Protein AF-A0A242K335-F1 (afdb_monomer)

Nearest PDB structures (foldseek):
  5o91-assembly1_A  TM=5.740E-01  e=1.328E+00  Homo sapiens
  5al7-assembly1_B  TM=3.789E-01  e=1.251E+00  Drosophila melanogaster
  2buj-assembly2_B  TM=5.680E-01  e=3.623E+00  Homo sapiens
  4ncj-assembly4_D  TM=3.691E-01  e=4.867E+00  Pyrococcus furiosus DSM 3638
  5g25-assembly1_A  TM=3.110E-01  e=7.358E+00  Thermus thermophilus HB8

Radius of gyration: 12.58 Å; Cα contacts (8 Å, |Δi|>4): 150; chains: 1; bounding box: 31×24×35 Å

Mean predicted aligned error: 5.0 Å

Structure (mmCIF, N/CA/C/O backbone):
data_AF-A0A242K335-F1
#
_entry.id   AF-A0A242K335-F1
#
loop_
_atom_site.group_PDB
_atom_site.id
_atom_site.type_symbol
_atom_site.label_atom_id
_atom_site.label_alt_id
_atom_site.label_comp_id
_atom_site.label_asym_id
_atom_site.label_entity_id
_atom_site.label_seq_id
_atom_site.pdbx_PDB_ins_code
_atom_site.Cartn_x
_atom_site.Cartn_y
_atom_site.Cartn_z
_atom_site.occupancy
_atom_site.B_iso_or_equiv
_atom_site.auth_seq_id
_atom_site.auth_comp_id
_atom_site.auth_asym_id
_atom_site.auth_atom_id
_atom_site.pdbx_PDB_model_num
ATOM 1 N N . MET A 1 1 ? -12.010 -3.421 9.635 1.00 87.56 1 MET A N 1
ATOM 2 C CA . MET A 1 1 ? -11.171 -3.285 8.425 1.00 87.56 1 MET A CA 1
ATOM 3 C C . MET A 1 1 ? -9.748 -3.786 8.663 1.00 87.56 1 MET A C 1
ATOM 5 O O . MET A 1 1 ? -9.362 -4.767 8.041 1.00 87.56 1 MET A O 1
ATOM 9 N N . LYS A 1 2 ? -9.031 -3.216 9.640 1.00 89.25 2 LYS A N 1
ATOM 10 C CA . LYS A 1 2 ? -7.684 -3.607 10.102 1.00 89.25 2 LYS A CA 1
ATOM 11 C C . LYS A 1 2 ? -7.349 -5.104 10.018 1.00 89.25 2 LYS A C 1
ATOM 13 O O . LYS A 1 2 ? -6.421 -5.476 9.316 1.00 89.25 2 LYS A O 1
ATOM 18 N N . GLY A 1 3 ? -8.137 -5.978 10.655 1.00 92.38 3 GLY A N 1
ATOM 19 C CA . GLY A 1 3 ? -7.883 -7.429 10.637 1.00 92.38 3 GLY A CA 1
ATOM 20 C C . GLY A 1 3 ? -7.889 -8.067 9.239 1.00 92.38 3 GLY A C 1
ATOM 21 O O . GLY A 1 3 ? -7.068 -8.938 8.969 1.00 92.38 3 GLY A O 1
ATOM 22 N N . LYS A 1 4 ? -8.755 -7.599 8.326 1.00 92.38 4 LYS A N 1
ATOM 23 C CA . LYS A 1 4 ? -8.772 -8.072 6.932 1.00 92.38 4 LYS A CA 1
ATOM 24 C C . LYS A 1 4 ? -7.521 -7.615 6.174 1.00 92.38 4 LYS A C 1
ATOM 26 O O . LYS A 1 4 ? -6.946 -8.399 5.432 1.00 92.38 4 LYS A O 1
ATOM 31 N N . LEU A 1 5 ? -7.085 -6.372 6.392 1.00 92.62 5 LEU A N 1
ATOM 32 C CA . LEU A 1 5 ? -5.875 -5.822 5.770 1.00 92.62 5 LEU A CA 1
ATOM 33 C C . LEU A 1 5 ? -4.612 -6.542 6.260 1.00 92.62 5 LEU A C 1
ATOM 35 O O . LEU A 1 5 ? -3.755 -6.882 5.450 1.00 92.62 5 LEU A O 1
ATOM 39 N N . LEU A 1 6 ? -4.519 -6.853 7.557 1.00 93.31 6 LEU A N 1
ATOM 40 C CA . LEU A 1 6 ? -3.420 -7.663 8.098 1.00 93.31 6 LEU A CA 1
ATOM 41 C C . LEU A 1 6 ? -3.374 -9.054 7.450 1.00 93.31 6 LEU A C 1
ATOM 43 O O . LEU A 1 6 ? -2.310 -9.502 7.032 1.00 93.31 6 LEU A O 1
ATOM 47 N N . ALA A 1 7 ? -4.528 -9.712 7.298 1.00 93.44 7 ALA A N 1
ATOM 48 C CA . ALA A 1 7 ? -4.616 -11.000 6.606 1.00 93.44 7 ALA A CA 1
ATOM 49 C C . ALA A 1 7 ? -4.255 -10.902 5.110 1.00 93.44 7 ALA A C 1
ATOM 51 O O . ALA A 1 7 ? -3.721 -11.852 4.547 1.00 93.44 7 ALA A O 1
ATOM 52 N N . TYR A 1 8 ? -4.499 -9.747 4.485 1.00 91.00 8 TYR A N 1
ATOM 53 C CA . TYR A 1 8 ? -4.107 -9.444 3.105 1.00 91.00 8 TYR A CA 1
ATOM 54 C C . TYR A 1 8 ? -2.606 -9.119 2.949 1.00 91.00 8 TYR A C 1
ATOM 56 O O . TYR A 1 8 ? -2.111 -8.935 1.837 1.00 91.00 8 TYR A O 1
ATOM 64 N N . GLY A 1 9 ? -1.856 -9.051 4.054 1.00 92.38 9 GLY A N 1
ATOM 65 C CA . GLY A 1 9 ? -0.410 -8.826 4.048 1.00 92.38 9 GLY A CA 1
ATOM 66 C C . GLY A 1 9 ? 0.022 -7.388 4.334 1.00 92.38 9 GLY A C 1
ATOM 67 O O . GLY A 1 9 ? 1.183 -7.055 4.101 1.00 92.38 9 GLY A O 1
ATOM 68 N N . PHE A 1 10 ? -0.870 -6.532 4.843 1.00 94.31 10 PHE A N 1
ATOM 69 C CA . PHE A 1 10 ? -0.446 -5.272 5.456 1.00 94.31 10 PHE A CA 1
ATOM 70 C C . PHE A 1 10 ? 0.279 -5.541 6.774 1.00 94.31 10 PHE A C 1
ATOM 72 O O . PHE A 1 10 ? -0.049 -6.471 7.512 1.00 94.31 10 PHE A O 1
ATOM 79 N N . GLN A 1 11 ? 1.239 -4.684 7.091 1.00 94.94 11 GLN A N 1
ATOM 80 C CA . GLN A 1 11 ? 1.995 -4.722 8.333 1.00 94.94 11 GLN A CA 1
ATOM 81 C C . GLN A 1 11 ? 1.728 -3.459 9.137 1.00 94.94 11 GLN A C 1
ATOM 83 O O . GLN A 1 11 ? 1.533 -2.384 8.577 1.00 94.94 11 GLN A O 1
ATOM 88 N N . VAL A 1 12 ? 1.712 -3.596 10.458 1.00 94.31 12 VAL A N 1
ATOM 89 C CA . VAL A 1 12 ? 1.637 -2.444 11.355 1.00 94.31 12 VAL A CA 1
ATOM 90 C C . VAL A 1 12 ? 2.969 -1.704 11.314 1.00 94.31 12 VAL A C 1
ATOM 92 O O . VAL A 1 12 ? 4.019 -2.320 11.483 1.00 94.31 12 VAL A O 1
ATOM 95 N N . THR A 1 13 ? 2.912 -0.392 11.128 1.00 93.19 13 THR A N 1
ATOM 96 C CA . THR A 1 13 ? 4.054 0.516 11.225 1.00 93.19 13 THR A CA 1
ATOM 97 C C . THR A 1 13 ? 3.652 1.764 12.005 1.00 93.19 13 THR A C 1
ATOM 99 O O . THR A 1 13 ? 2.466 2.038 12.186 1.00 93.19 13 THR A O 1
ATOM 102 N N . GLU A 1 14 ? 4.642 2.514 12.465 1.00 90.31 14 GLU A N 1
ATOM 103 C CA . GLU A 1 14 ? 4.461 3.840 13.049 1.00 90.31 14 GLU A CA 1
ATOM 104 C C . GLU A 1 14 ? 5.077 4.864 12.091 1.00 90.31 14 GLU A C 1
ATOM 106 O O . GLU A 1 14 ? 6.229 4.708 11.681 1.00 90.31 14 GLU A O 1
ATOM 111 N N . GLU A 1 15 ? 4.302 5.867 11.682 1.00 83.31 15 GLU A N 1
ATOM 112 C CA . GLU A 1 15 ? 4.770 6.994 10.871 1.00 83.31 15 GLU A CA 1
ATOM 113 C C . GLU A 1 15 ? 4.314 8.295 11.521 1.00 83.31 15 GLU A C 1
ATOM 115 O O . GLU A 1 15 ? 3.154 8.420 11.890 1.00 83.31 15 GLU A O 1
ATOM 120 N N . ASP A 1 16 ? 5.239 9.241 11.704 1.00 81.62 16 ASP A N 1
ATOM 121 C CA . ASP A 1 16 ? 4.972 10.544 12.334 1.00 81.62 16 ASP A CA 1
ATOM 122 C C . ASP A 1 16 ? 4.301 10.460 13.726 1.00 81.62 16 ASP A C 1
ATOM 124 O O . ASP A 1 16 ? 3.621 11.382 14.167 1.00 81.62 16 ASP A O 1
ATOM 128 N N . GLY A 1 17 ? 4.538 9.359 14.453 1.00 83.12 17 GLY A N 1
ATOM 129 C CA . GLY A 1 17 ? 3.947 9.095 15.770 1.00 83.12 17 GLY A CA 1
ATOM 130 C C . GLY A 1 17 ? 2.545 8.477 15.722 1.00 83.12 17 GLY A C 1
ATOM 131 O O . GLY A 1 17 ? 1.943 8.267 16.775 1.00 83.12 17 GLY A O 1
ATOM 132 N N . GLU A 1 18 ? 2.038 8.154 14.531 1.00 86.31 18 GLU A N 1
ATOM 133 C CA . GLU A 1 18 ? 0.738 7.522 14.319 1.00 86.31 18 GLU A CA 1
ATOM 134 C C . GLU A 1 18 ? 0.891 6.082 13.822 1.00 86.31 18 GLU A C 1
ATOM 136 O O . GLU A 1 18 ? 1.686 5.764 12.930 1.00 86.31 18 GLU A O 1
ATOM 141 N N . GLN A 1 19 ? 0.098 5.178 14.399 1.00 91.44 19 GLN A N 1
ATOM 142 C CA . GLN A 1 19 ? 0.086 3.781 13.988 1.00 91.44 19 GLN A CA 1
ATOM 143 C C . GLN A 1 19 ? -0.746 3.613 12.713 1.00 91.44 19 GLN A C 1
ATOM 145 O O . GLN A 1 19 ? -1.961 3.809 12.718 1.00 91.44 19 GLN A O 1
ATOM 150 N N . CYS A 1 20 ? -0.117 3.131 11.644 1.00 93.62 20 CYS A N 1
ATOM 151 C CA . CYS A 1 20 ? -0.778 2.846 10.377 1.00 93.62 20 CYS A CA 1
ATOM 152 C C . CYS A 1 20 ? -0.473 1.430 9.874 1.00 93.62 20 CYS A C 1
ATOM 154 O O . CYS A 1 20 ? 0.375 0.706 10.403 1.00 93.62 20 CYS A O 1
ATOM 156 N N . LEU A 1 21 ? -1.232 0.984 8.875 1.00 95.12 21 LEU A N 1
ATOM 157 C CA . LEU A 1 21 ? -1.006 -0.282 8.188 1.00 95.12 21 LEU A CA 1
ATOM 158 C C . LEU A 1 21 ? -0.393 0.003 6.824 1.00 95.12 21 LEU A C 1
ATOM 160 O O . LEU A 1 21 ? -0.969 0.748 6.036 1.00 95.12 21 LEU A O 1
ATOM 164 N N . VAL A 1 22 ? 0.733 -0.636 6.516 1.00 94.12 22 VAL A N 1
ATOM 165 C CA . VAL A 1 22 ? 1.436 -0.464 5.244 1.00 94.12 22 VAL A CA 1
ATOM 166 C C . VAL A 1 22 ? 1.656 -1.803 4.552 1.00 94.12 22 VAL A C 1
ATOM 168 O O . VAL A 1 22 ? 2.091 -2.778 5.163 1.00 94.12 22 VAL A O 1
ATOM 171 N N . LYS A 1 23 ? 1.385 -1.845 3.247 1.00 93.25 23 LYS A N 1
ATOM 172 C CA . LYS A 1 23 ? 1.750 -2.947 2.354 1.00 93.25 23 LYS A CA 1
ATOM 173 C C . LYS A 1 23 ? 2.661 -2.411 1.264 1.00 93.25 23 LYS A C 1
ATOM 175 O O . LYS A 1 23 ? 2.238 -1.610 0.433 1.00 93.25 23 LYS A O 1
ATOM 180 N N . VAL A 1 24 ? 3.912 -2.856 1.256 1.00 89.56 24 VAL A N 1
ATOM 181 C CA . VAL A 1 24 ? 4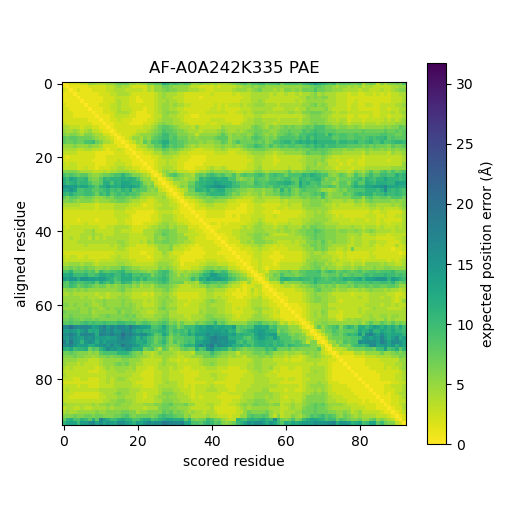.855 -2.519 0.186 1.00 89.56 24 VAL A CA 1
ATOM 182 C C . VAL A 1 24 ? 4.553 -3.390 -1.026 1.00 89.56 24 VAL A C 1
ATOM 184 O O . VAL A 1 24 ? 4.438 -4.610 -0.917 1.00 89.56 24 VAL A O 1
ATOM 187 N N . ILE A 1 25 ? 4.438 -2.755 -2.185 1.00 85.50 25 ILE A N 1
ATOM 188 C CA . ILE A 1 25 ? 4.290 -3.407 -3.475 1.00 85.50 25 ILE A CA 1
ATOM 189 C C . ILE A 1 25 ? 5.572 -3.167 -4.264 1.00 85.50 25 ILE A C 1
ATOM 191 O O . ILE A 1 25 ? 5.959 -2.034 -4.558 1.00 85.50 25 ILE A O 1
ATOM 195 N N . SER A 1 26 ? 6.246 -4.257 -4.605 1.00 72.19 26 SER A N 1
ATOM 196 C CA . SER A 1 26 ? 7.419 -4.218 -5.466 1.00 72.19 26 SER A CA 1
ATOM 197 C C . SER A 1 26 ? 7.455 -5.466 -6.327 1.00 72.19 26 SER A C 1
ATOM 199 O O . SER A 1 26 ? 7.502 -6.577 -5.792 1.00 72.19 26 SER A O 1
ATOM 201 N N . LYS A 1 27 ? 7.481 -5.291 -7.646 1.00 76.25 27 LYS A N 1
ATOM 202 C CA . LYS A 1 27 ? 7.760 -6.360 -8.606 1.00 76.25 27 LYS A CA 1
ATOM 203 C C . LYS A 1 27 ? 9.150 -6.149 -9.199 1.00 76.25 27 LYS A C 1
ATOM 205 O O . LYS A 1 27 ? 9.619 -5.020 -9.337 1.00 76.25 27 LYS A O 1
ATOM 210 N N . ILE A 1 28 ? 9.835 -7.241 -9.538 1.00 66.81 28 ILE A N 1
ATOM 211 C CA . ILE A 1 28 ? 11.124 -7.166 -10.237 1.00 66.81 28 ILE A CA 1
ATOM 212 C C . ILE A 1 28 ? 10.896 -6.452 -11.575 1.00 66.81 28 ILE A C 1
ATOM 214 O O . ILE A 1 28 ? 10.088 -6.909 -12.378 1.00 66.81 28 ILE A O 1
ATOM 218 N N . GLY A 1 29 ? 11.602 -5.339 -11.792 1.00 67.12 29 GLY A N 1
ATOM 219 C CA . GLY A 1 29 ? 11.459 -4.490 -12.979 1.00 67.12 29 GLY A CA 1
ATOM 220 C C . GLY A 1 29 ? 10.715 -3.172 -12.739 1.00 67.12 29 GLY A C 1
ATOM 221 O O . GLY A 1 29 ? 10.865 -2.262 -13.551 1.00 67.12 29 GLY A O 1
ATOM 222 N N . ASP A 1 30 ? 9.998 -3.016 -11.618 1.00 73.50 30 ASP A N 1
ATOM 223 C CA . ASP A 1 30 ? 9.396 -1.725 -11.271 1.00 73.50 30 ASP A CA 1
ATOM 224 C C . ASP A 1 30 ? 10.501 -0.710 -10.939 1.00 73.50 30 ASP A C 1
ATOM 226 O O . ASP A 1 30 ? 11.411 -0.970 -10.143 1.00 73.50 30 ASP A O 1
ATOM 230 N N . ARG A 1 31 ? 10.425 0.475 -11.554 1.00 75.19 31 ARG A N 1
ATOM 231 C CA . ARG A 1 31 ? 11.419 1.540 -11.344 1.00 75.19 31 ARG A CA 1
ATOM 232 C C . ARG A 1 31 ? 11.300 2.157 -9.953 1.00 75.19 31 ARG A C 1
ATOM 234 O O . ARG A 1 31 ? 12.278 2.685 -9.422 1.00 75.19 31 ARG A O 1
ATOM 241 N N . PHE A 1 32 ? 10.103 2.121 -9.388 1.00 78.81 32 PHE A N 1
ATOM 242 C CA . PHE A 1 32 ? 9.784 2.731 -8.112 1.00 78.81 32 PHE A CA 1
ATOM 243 C C . PHE A 1 32 ? 9.144 1.704 -7.189 1.00 78.81 32 PHE A C 1
ATOM 245 O O . PHE A 1 32 ? 8.434 0.804 -7.631 1.00 78.81 32 PHE A O 1
ATOM 252 N N . LYS A 1 33 ? 9.385 1.861 -5.888 1.00 84.62 33 LYS A N 1
ATOM 253 C CA . LYS A 1 33 ? 8.644 1.112 -4.877 1.00 84.62 33 LYS A CA 1
ATOM 254 C C . LYS A 1 33 ? 7.353 1.858 -4.590 1.00 84.62 33 LYS A C 1
ATOM 256 O O . LYS A 1 33 ? 7.399 3.055 -4.303 1.00 84.62 33 LYS A O 1
ATOM 261 N N . THR A 1 34 ? 6.242 1.145 -4.613 1.00 88.06 34 THR A N 1
ATOM 262 C CA . THR A 1 34 ? 4.941 1.689 -4.229 1.00 88.06 34 THR A CA 1
ATOM 263 C C . THR A 1 34 ? 4.535 1.059 -2.909 1.00 88.06 34 THR A C 1
ATOM 265 O O . THR A 1 34 ? 4.920 -0.067 -2.598 1.00 88.06 34 THR A O 1
ATOM 268 N N . ARG A 1 35 ? 3.779 1.773 -2.092 1.00 91.06 35 ARG A N 1
ATOM 269 C CA . ARG A 1 35 ? 3.188 1.226 -0.878 1.00 91.06 35 ARG A CA 1
ATOM 270 C C . ARG A 1 35 ? 1.751 1.696 -0.754 1.00 91.06 35 ARG A C 1
ATOM 272 O O . ARG A 1 35 ? 1.424 2.819 -1.122 1.00 91.06 35 ARG A O 1
ATOM 279 N N . LEU A 1 36 ? 0.908 0.823 -0.229 1.00 92.44 36 LEU A N 1
ATOM 280 C CA . LEU A 1 36 ? -0.432 1.174 0.209 1.00 92.44 36 LEU A CA 1
ATOM 281 C C . LEU A 1 36 ? -0.372 1.446 1.703 1.00 92.44 36 LEU A C 1
ATOM 283 O O . LEU A 1 36 ? 0.162 0.620 2.443 1.00 92.44 36 LEU A O 1
ATOM 287 N N . ARG A 1 37 ? -0.915 2.577 2.139 1.00 94.06 37 ARG A N 1
ATOM 288 C CA . ARG A 1 37 ? -0.946 3.006 3.535 1.00 94.06 37 ARG A CA 1
ATOM 289 C C . ARG A 1 37 ? -2.381 3.272 3.970 1.00 94.06 37 ARG A C 1
ATOM 291 O O . ARG A 1 37 ? -3.128 3.947 3.271 1.00 94.06 37 ARG A O 1
ATOM 298 N N . TRP A 1 38 ? -2.766 2.719 5.111 1.00 94.56 38 TRP A N 1
ATOM 299 C CA . TRP A 1 38 ? -4.118 2.778 5.658 1.00 94.56 38 TRP A CA 1
ATOM 300 C C . TRP A 1 38 ? -4.083 3.226 7.118 1.00 94.56 38 TRP A C 1
ATOM 302 O O . TRP A 1 38 ? -3.261 2.734 7.895 1.00 94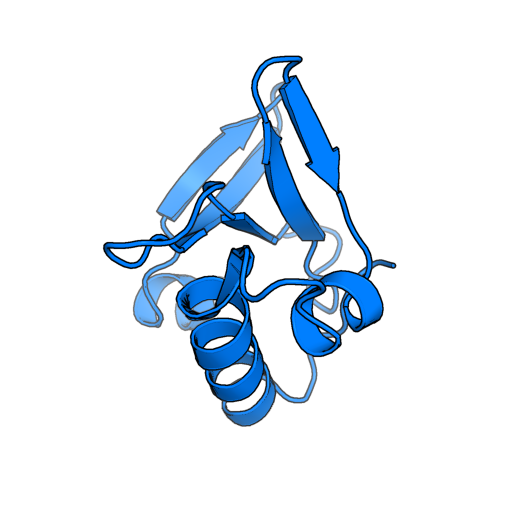.56 38 TRP A O 1
ATOM 312 N N . HIS A 1 39 ? -5.007 4.110 7.485 1.00 92.44 39 HIS A N 1
ATOM 313 C CA . HIS A 1 39 ? -5.148 4.662 8.831 1.00 92.44 39 HIS A CA 1
ATOM 314 C C . HIS A 1 39 ? -6.455 4.198 9.464 1.00 92.44 39 HIS A C 1
ATOM 316 O O . HIS A 1 39 ? -7.477 4.090 8.790 1.00 92.44 39 HIS A O 1
ATOM 322 N N . GLU A 1 40 ? -6.432 3.922 10.769 1.00 90.12 40 GLU A N 1
ATOM 323 C CA . GLU A 1 40 ? -7.621 3.434 11.482 1.00 90.12 40 GLU A CA 1
ATOM 324 C C . GLU A 1 40 ? -8.707 4.505 11.632 1.00 90.12 40 GLU A C 1
ATOM 326 O O . GLU A 1 40 ? -9.890 4.166 11.680 1.00 90.12 40 GLU A O 1
ATOM 331 N N . GLU A 1 41 ? -8.314 5.778 11.626 1.00 89.25 41 GLU A N 1
ATOM 332 C CA . GLU A 1 41 ? -9.213 6.934 11.696 1.00 89.25 41 GLU A CA 1
ATOM 333 C C . GLU A 1 41 ? -9.982 7.187 10.390 1.00 89.25 41 GLU A C 1
ATOM 335 O O . GLU A 1 41 ? -11.067 7.764 10.421 1.00 89.25 41 GLU A O 1
ATOM 340 N N . GLU A 1 42 ? -9.469 6.706 9.252 1.00 89.81 42 GLU A N 1
ATOM 341 C CA . GLU A 1 42 ? -10.092 6.842 7.928 1.00 89.81 42 GLU A CA 1
ATOM 342 C C . GLU A 1 42 ? -10.254 5.466 7.259 1.00 89.81 42 GLU A C 1
ATOM 344 O O . GLU A 1 42 ? -9.605 5.160 6.251 1.00 89.81 42 GLU A O 1
ATOM 349 N N . PRO A 1 43 ? -11.111 4.590 7.811 1.00 89.00 43 PRO A N 1
ATOM 350 C CA . PRO A 1 43 ? -11.119 3.177 7.463 1.00 89.00 43 PRO A CA 1
ATOM 351 C C . PRO A 1 43 ? -11.554 2.886 6.021 1.00 89.00 43 PRO A C 1
ATOM 353 O O . PRO A 1 43 ? -11.214 1.824 5.491 1.00 89.00 43 PRO A O 1
ATOM 356 N N . GLU A 1 44 ? -12.288 3.800 5.386 1.00 91.06 44 GLU A N 1
ATOM 357 C CA . GLU A 1 44 ? -12.696 3.731 3.980 1.00 91.06 44 GLU A CA 1
ATOM 358 C C . GLU A 1 44 ? -11.657 4.265 2.981 1.00 91.06 44 GLU A C 1
ATOM 360 O O . GLU A 1 44 ? -11.894 4.197 1.771 1.00 91.06 44 GLU A O 1
ATOM 365 N N . LYS A 1 45 ? -10.518 4.792 3.448 1.00 91.25 45 LYS A N 1
ATOM 366 C CA . LYS A 1 45 ? -9.506 5.407 2.583 1.00 91.25 45 LYS A CA 1
ATOM 367 C C . LYS A 1 45 ? -8.199 4.641 2.592 1.00 91.25 45 LYS A C 1
ATOM 369 O O . LYS A 1 45 ? -7.787 4.068 3.596 1.00 91.25 45 LYS A O 1
ATOM 374 N N . ILE A 1 46 ? -7.517 4.673 1.455 1.00 92.75 46 ILE A N 1
ATOM 375 C CA . ILE A 1 46 ? -6.150 4.190 1.344 1.00 92.75 46 ILE A CA 1
ATOM 376 C C . ILE A 1 46 ? -5.297 5.164 0.544 1.00 92.75 46 ILE A C 1
ATOM 378 O O . ILE A 1 46 ? -5.728 5.755 -0.449 1.00 92.75 46 ILE A O 1
ATOM 382 N N . TYR A 1 47 ? -4.071 5.326 1.008 1.0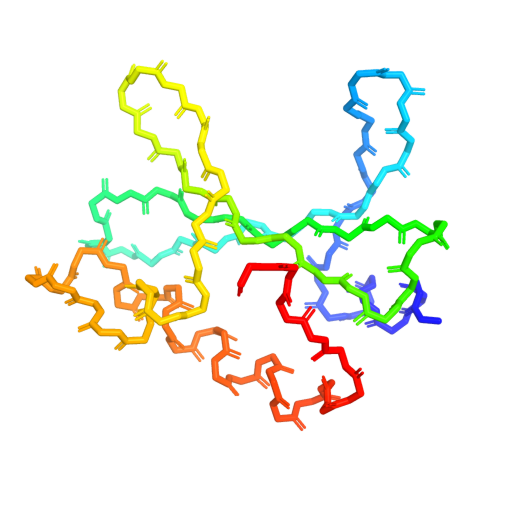0 92.44 47 TYR A N 1
ATOM 383 C CA . TYR A 1 47 ? -3.071 6.200 0.432 1.00 92.44 47 TYR A CA 1
ATOM 384 C C . TYR A 1 47 ? -2.127 5.350 -0.406 1.00 92.44 47 TYR A C 1
ATOM 386 O O . TYR A 1 47 ? -1.619 4.329 0.061 1.00 92.44 47 TYR A O 1
ATOM 394 N N . ILE A 1 48 ? -1.914 5.747 -1.655 1.00 91.38 48 ILE A N 1
ATOM 395 C CA . ILE A 1 48 ? -0.957 5.092 -2.539 1.00 91.38 48 ILE A CA 1
ATOM 396 C C . ILE A 1 48 ? 0.285 5.968 -2.559 1.00 91.38 48 ILE A C 1
ATOM 398 O O . ILE A 1 48 ? 0.297 7.009 -3.208 1.00 91.38 48 ILE A O 1
ATOM 402 N N . ASP A 1 49 ? 1.331 5.550 -1.860 1.00 90.50 49 ASP A N 1
ATOM 403 C CA . ASP A 1 49 ? 2.575 6.301 -1.825 1.00 90.50 49 ASP A CA 1
ATOM 404 C C . ASP A 1 49 ? 3.612 5.682 -2.764 1.00 90.50 49 ASP A C 1
ATOM 406 O O . ASP A 1 49 ? 3.834 4.469 -2.786 1.00 90.50 49 ASP A O 1
ATOM 410 N N . ARG A 1 50 ? 4.295 6.532 -3.521 1.00 88.75 50 ARG A N 1
ATOM 411 C CA . ARG A 1 50 ? 5.395 6.176 -4.409 1.00 88.75 50 ARG A CA 1
ATOM 412 C C . ARG A 1 50 ? 6.704 6.684 -3.818 1.00 88.75 50 ARG A C 1
ATOM 414 O O . ARG A 1 50 ? 6.839 7.867 -3.520 1.00 88.75 50 ARG A O 1
ATOM 421 N N . HIS A 1 51 ? 7.695 5.804 -3.717 1.00 85.38 51 HIS A N 1
ATOM 422 C CA . HIS A 1 51 ? 9.067 6.183 -3.399 1.00 85.38 51 HIS A CA 1
ATOM 423 C C . HIS A 1 51 ? 9.843 6.528 -4.668 1.00 85.38 51 HIS A C 1
ATOM 425 O O . HIS A 1 51 ? 9.938 5.727 -5.599 1.00 85.38 51 HIS A O 1
ATOM 431 N N . PHE A 1 52 ? 10.505 7.676 -4.656 1.00 80.75 52 PHE A N 1
ATOM 432 C CA . PHE A 1 52 ? 11.509 8.073 -5.644 1.00 80.75 52 PHE A CA 1
ATOM 433 C C . PHE A 1 52 ? 12.734 8.636 -4.927 1.00 80.75 52 PHE A C 1
ATOM 435 O O . PHE A 1 52 ? 12.787 8.754 -3.707 1.00 80.75 52 PHE A O 1
ATOM 442 N N . THR A 1 53 ? 13.766 8.980 -5.693 1.00 74.88 53 THR A N 1
ATOM 443 C CA . THR A 1 53 ? 15.081 9.361 -5.158 1.00 74.88 53 THR A CA 1
ATOM 444 C C . THR A 1 53 ? 15.032 10.552 -4.196 1.00 74.88 53 THR A C 1
ATOM 446 O O . THR A 1 53 ? 15.902 10.682 -3.345 1.00 74.88 53 THR A O 1
ATOM 449 N N . ARG A 1 54 ? 14.027 11.426 -4.338 1.00 77.00 54 ARG A N 1
ATOM 450 C CA . ARG A 1 54 ? 13.841 12.630 -3.513 1.00 77.00 54 ARG A CA 1
ATOM 451 C C . ARG A 1 54 ? 12.923 12.430 -2.303 1.00 77.00 54 ARG A C 1
ATOM 453 O O . ARG A 1 54 ? 12.761 13.375 -1.542 1.00 77.00 54 ARG A O 1
ATOM 460 N N . GLY A 1 55 ? 12.334 11.247 -2.127 1.00 83.25 55 GLY A N 1
ATOM 461 C CA . GLY A 1 55 ? 11.449 10.959 -1.002 1.00 83.25 55 GLY A CA 1
ATOM 462 C C . GLY A 1 55 ? 10.200 10.180 -1.398 1.00 83.25 55 GLY A C 1
ATOM 463 O O . GLY A 1 55 ? 10.233 9.331 -2.290 1.00 83.25 55 GLY A O 1
ATOM 464 N N . LEU A 1 56 ? 9.116 10.471 -0.689 1.00 86.75 56 LEU A N 1
ATOM 465 C CA . LEU A 1 56 ? 7.818 9.826 -0.811 1.00 86.75 56 LEU A CA 1
ATOM 466 C C . LEU A 1 56 ? 6.767 10.852 -1.259 1.00 86.75 56 LEU A C 1
ATOM 468 O O . LEU A 1 56 ? 6.764 11.977 -0.769 1.00 86.75 56 LEU A O 1
ATOM 472 N N . GLU A 1 57 ? 5.873 10.466 -2.164 1.00 89.38 57 GLU A N 1
ATOM 473 C CA . GLU A 1 57 ? 4.697 11.254 -2.576 1.00 89.38 57 GLU A CA 1
ATOM 474 C C . GLU A 1 57 ? 3.525 10.309 -2.672 1.00 89.38 57 GLU A C 1
ATOM 476 O O . GLU A 1 57 ? 3.633 9.220 -3.241 1.00 89.38 57 GLU A O 1
ATOM 481 N N . THR A 1 58 ? 2.401 10.754 -2.140 1.00 90.19 58 THR A N 1
ATOM 482 C CA . THR A 1 58 ? 1.124 10.113 -2.389 1.00 90.19 58 THR A CA 1
ATOM 483 C C . THR A 1 58 ? 0.656 10.494 -3.792 1.00 90.19 58 THR A C 1
ATOM 485 O O . THR A 1 58 ? 0.662 11.669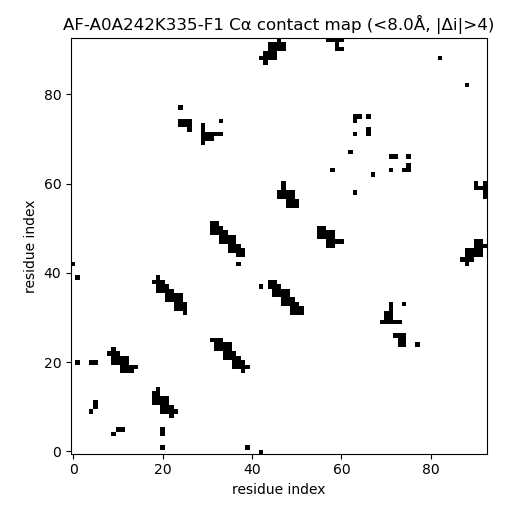 -4.152 1.00 90.19 58 THR A O 1
ATOM 488 N N . ILE A 1 59 ? 0.285 9.498 -4.589 1.00 87.94 59 ILE A N 1
ATOM 489 C CA . ILE A 1 59 ? -0.160 9.656 -5.977 1.00 87.94 59 ILE A CA 1
ATOM 490 C C . ILE A 1 59 ? -1.625 9.240 -6.123 1.00 87.94 59 ILE A C 1
ATOM 492 O O . ILE A 1 59 ? -2.168 8.523 -5.278 1.00 87.94 59 ILE A O 1
ATOM 496 N N . SER A 1 60 ? -2.260 9.669 -7.214 1.00 88.00 60 SER A N 1
ATOM 497 C CA . SER A 1 60 ? -3.646 9.297 -7.501 1.00 88.00 60 SER A CA 1
ATOM 498 C C . SER A 1 60 ? -3.773 7.851 -7.982 1.00 88.00 60 SER A C 1
ATOM 500 O O . SER A 1 60 ? -2.840 7.272 -8.548 1.00 88.00 60 SER A O 1
ATOM 502 N N . GLU A 1 61 ? -4.966 7.270 -7.825 1.00 87.44 61 GLU A N 1
ATOM 503 C CA . GLU A 1 61 ? -5.293 5.977 -8.445 1.00 87.44 61 GLU A CA 1
ATOM 504 C C . GLU A 1 61 ? -5.065 6.021 -9.967 1.00 87.44 61 GLU A C 1
ATOM 506 O O . GLU A 1 61 ? -4.529 5.077 -10.555 1.00 87.44 61 GLU A O 1
ATOM 511 N N . SER A 1 62 ? -5.411 7.142 -10.606 1.00 85.06 62 SER A N 1
ATOM 512 C CA . SER A 1 62 ? -5.241 7.320 -12.050 1.00 85.06 62 SER A CA 1
ATOM 513 C C . SER A 1 62 ? -3.774 7.242 -12.474 1.00 85.06 62 SER A C 1
ATOM 515 O O . SER A 1 62 ? -3.478 6.653 -13.516 1.00 85.06 62 SER A O 1
ATOM 517 N N . ASP A 1 63 ? -2.843 7.758 -11.667 1.00 82.44 63 ASP A N 1
ATOM 518 C CA . ASP A 1 63 ? -1.403 7.674 -11.944 1.00 82.44 63 ASP A CA 1
ATOM 519 C C . ASP A 1 63 ? -0.898 6.225 -11.927 1.00 82.44 63 ASP A C 1
ATOM 521 O O . ASP A 1 63 ? -0.117 5.822 -12.796 1.00 82.44 63 ASP A O 1
ATOM 525 N N . VAL A 1 64 ? -1.379 5.418 -10.975 1.00 82.94 64 VAL A N 1
ATOM 526 C CA . VAL A 1 64 ? -1.044 3.987 -10.888 1.00 82.94 64 VAL A CA 1
ATOM 527 C C . VAL A 1 64 ? -1.625 3.218 -12.071 1.00 82.94 64 VAL A C 1
ATOM 529 O O . VAL A 1 64 ? -0.928 2.421 -12.698 1.00 82.94 64 VAL A O 1
ATOM 532 N N . ILE A 1 65 ? -2.896 3.459 -12.404 1.00 82.44 65 ILE A N 1
ATOM 533 C CA . ILE A 1 65 ? -3.599 2.726 -13.466 1.00 82.44 65 ILE A CA 1
ATOM 534 C C . ILE A 1 65 ? -3.052 3.084 -14.847 1.00 82.44 65 ILE A C 1
ATOM 536 O O . ILE A 1 65 ? -2.879 2.190 -15.688 1.00 82.44 65 ILE A O 1
ATOM 540 N N . THR A 1 66 ? -2.776 4.366 -15.090 1.00 79.75 66 THR A N 1
ATOM 541 C CA . THR A 1 66 ? -2.227 4.821 -16.373 1.00 79.75 66 THR A CA 1
ATOM 542 C C . THR A 1 66 ? -0.847 4.219 -16.599 1.00 79.75 66 THR A C 1
ATOM 544 O O . THR A 1 66 ? -0.522 3.872 -17.733 1.00 79.75 66 THR A O 1
ATOM 547 N N . ASN A 1 67 ? -0.077 4.014 -15.517 1.00 69.69 67 ASN A N 1
ATOM 548 C CA . ASN A 1 67 ? 1.223 3.348 -15.538 1.00 69.69 67 ASN A CA 1
ATOM 549 C C . ASN A 1 67 ? 2.108 3.883 -16.675 1.00 69.69 67 ASN A C 1
ATOM 551 O O . ASN A 1 67 ? 2.605 3.124 -17.510 1.00 69.69 67 ASN A O 1
ATOM 555 N N . HIS A 1 68 ? 2.241 5.212 -16.754 1.00 65.44 68 HIS A N 1
ATOM 556 C CA . HIS A 1 68 ? 3.015 5.864 -17.807 1.00 65.44 68 HIS A CA 1
ATOM 557 C C . HIS A 1 68 ? 4.413 5.238 -17.902 1.00 65.44 68 HIS A C 1
ATOM 559 O O . HIS A 1 68 ? 5.172 5.280 -16.935 1.00 65.44 68 HIS A O 1
ATOM 565 N N . ASN A 1 69 ? 4.749 4.683 -19.072 1.00 64.75 69 ASN A N 1
ATOM 566 C CA . ASN A 1 69 ? 6.017 3.996 -19.362 1.00 64.75 69 ASN A CA 1
ATOM 567 C C . ASN A 1 69 ? 6.295 2.737 -18.515 1.00 64.75 69 ASN A C 1
ATOM 569 O O . ASN A 1 69 ? 7.455 2.423 -18.262 1.00 64.75 69 ASN A O 1
ATOM 573 N N . GLU A 1 70 ? 5.253 2.043 -18.054 1.00 67.50 70 GLU A N 1
ATOM 574 C CA . GLU A 1 70 ? 5.355 0.763 -17.332 1.00 67.50 70 GLU A CA 1
ATOM 575 C C . GLU A 1 70 ? 6.141 0.816 -16.010 1.00 67.50 70 GLU A C 1
ATOM 577 O O . GLU A 1 70 ? 6.613 -0.196 -15.497 1.00 67.50 70 GLU A O 1
ATOM 582 N N . LEU A 1 71 ? 6.258 2.006 -15.419 1.00 66.38 71 LEU A N 1
ATOM 583 C CA . LEU A 1 71 ? 7.129 2.272 -14.273 1.00 66.38 71 LEU A CA 1
ATOM 584 C C . LEU A 1 71 ? 6.670 1.609 -12.959 1.00 66.38 71 LEU A C 1
ATOM 586 O O . LEU A 1 71 ? 7.474 1.534 -12.027 1.00 66.38 71 LEU A O 1
ATOM 590 N N . HIS A 1 72 ? 5.412 1.150 -12.900 1.00 69.62 72 HIS A N 1
ATOM 591 C CA . HIS A 1 72 ? 4.727 0.606 -11.718 1.00 69.62 72 HIS A CA 1
ATOM 592 C C . HIS A 1 72 ? 3.844 -0.604 -12.050 1.00 69.62 72 HIS A C 1
ATOM 594 O O . HIS A 1 72 ? 2.756 -0.758 -11.492 1.00 69.62 72 HIS A O 1
ATOM 600 N N . SER A 1 73 ? 4.266 -1.444 -12.998 1.00 71.00 73 SER A N 1
ATOM 601 C CA . SER A 1 73 ? 3.474 -2.592 -13.463 1.00 71.00 73 SER A CA 1
ATOM 602 C C . SER A 1 73 ? 2.987 -3.489 -12.315 1.00 71.00 73 SER A C 1
ATOM 604 O O . SER A 1 73 ? 1.817 -3.868 -12.288 1.00 71.00 73 SER A O 1
ATOM 606 N N . GLY A 1 74 ? 3.838 -3.746 -11.313 1.00 79.88 74 GLY A N 1
ATOM 607 C CA . GLY A 1 74 ? 3.458 -4.498 -10.119 1.00 79.88 74 GLY A CA 1
ATOM 608 C C . GLY A 1 74 ? 2.450 -3.772 -9.234 1.00 79.88 74 GLY A C 1
ATOM 609 O O . GLY A 1 74 ? 1.510 -4.393 -8.744 1.00 79.88 74 GLY A O 1
ATOM 610 N N . ALA A 1 75 ? 2.604 -2.458 -9.061 1.00 80.75 75 ALA A N 1
ATOM 611 C CA . ALA A 1 75 ? 1.668 -1.656 -8.276 1.00 80.75 75 ALA A CA 1
ATOM 612 C C . ALA A 1 75 ? 0.272 -1.618 -8.903 1.00 80.75 75 ALA A C 1
ATOM 614 O O . ALA A 1 75 ? -0.715 -1.689 -8.178 1.00 80.75 75 ALA A O 1
ATOM 615 N N . LYS A 1 76 ? 0.182 -1.553 -10.237 1.00 84.94 76 LYS A N 1
ATOM 616 C CA . LYS A 1 76 ? -1.098 -1.599 -10.949 1.00 84.94 76 LYS A CA 1
ATOM 617 C C . LYS A 1 76 ? -1.805 -2.939 -10.766 1.00 84.94 76 LYS A C 1
ATOM 619 O O . LYS A 1 76 ? -2.982 -2.945 -10.416 1.00 84.94 76 LYS A O 1
ATOM 624 N N . ASP A 1 77 ? -1.104 -4.050 -10.993 1.00 85.88 77 ASP A N 1
ATOM 625 C CA . ASP A 1 77 ? -1.681 -5.394 -10.855 1.00 85.88 77 ASP A CA 1
ATOM 626 C C . ASP A 1 77 ? -2.205 -5.621 -9.426 1.00 85.88 77 ASP A C 1
ATOM 628 O O . ASP A 1 77 ? -3.344 -6.050 -9.227 1.00 85.88 77 ASP A O 1
ATOM 632 N N . ASP A 1 78 ? -1.388 -5.276 -8.428 1.00 88.69 78 ASP A N 1
ATOM 633 C CA . ASP A 1 78 ? -1.732 -5.437 -7.016 1.00 88.69 78 ASP A CA 1
ATOM 634 C C . ASP A 1 78 ? -2.874 -4.503 -6.591 1.00 88.69 78 ASP A C 1
ATOM 636 O O . ASP A 1 78 ? -3.780 -4.930 -5.877 1.00 88.69 78 ASP A O 1
ATOM 640 N N . TRP A 1 79 ? -2.892 -3.263 -7.093 1.00 88.69 79 TRP A N 1
ATOM 641 C CA . TRP A 1 79 ? -3.979 -2.316 -6.847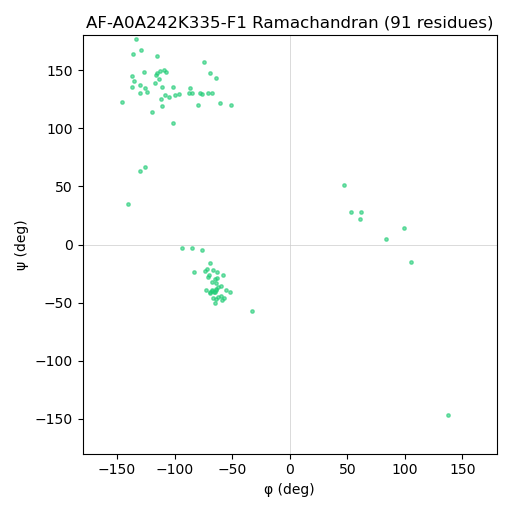 1.00 88.69 79 TRP A CA 1
ATOM 642 C C . TRP A 1 79 ? -5.318 -2.815 -7.395 1.00 88.69 79 TRP A C 1
ATOM 644 O O . TRP A 1 79 ? -6.332 -2.766 -6.701 1.00 88.69 79 TRP A O 1
ATOM 654 N N . LEU A 1 80 ? -5.333 -3.339 -8.623 1.00 88.81 80 LEU A N 1
ATOM 655 C CA . LEU A 1 80 ? -6.549 -3.885 -9.227 1.00 88.81 80 LEU A CA 1
ATOM 656 C C . LEU A 1 80 ? -7.070 -5.105 -8.454 1.00 88.81 80 LEU A C 1
ATOM 658 O O . LEU A 1 80 ? -8.281 -5.231 -8.260 1.00 88.81 80 LEU A O 1
ATOM 662 N N . ALA A 1 81 ? -6.174 -5.977 -7.980 1.00 90.75 81 ALA A N 1
ATOM 663 C CA . ALA A 1 81 ? -6.541 -7.093 -7.110 1.00 90.75 81 ALA A CA 1
ATOM 664 C C . ALA A 1 81 ? -7.099 -6.595 -5.767 1.00 90.75 81 ALA A C 1
ATOM 666 O O . ALA A 1 81 ? -8.188 -6.997 -5.360 1.00 90.75 81 ALA A O 1
ATOM 667 N N . PHE A 1 82 ? -6.418 -5.632 -5.141 1.00 90.94 82 PHE A N 1
ATOM 668 C CA . PHE A 1 82 ? -6.854 -5.021 -3.890 1.00 90.94 82 PHE A CA 1
ATOM 669 C C . PHE A 1 82 ? -8.256 -4.411 -4.011 1.00 90.94 82 PHE A C 1
ATOM 671 O O . PHE A 1 82 ? -9.120 -4.676 -3.181 1.00 90.94 82 PHE A O 1
ATOM 678 N N . LYS A 1 83 ? -8.532 -3.655 -5.078 1.00 90.25 83 LYS A N 1
ATOM 679 C CA . LYS A 1 83 ? -9.853 -3.056 -5.327 1.00 90.25 83 LYS A CA 1
ATOM 680 C C . LYS A 1 83 ? -10.962 -4.085 -5.521 1.00 90.25 83 LYS A C 1
ATOM 682 O O . LYS A 1 83 ? -12.118 -3.787 -5.225 1.00 90.25 83 LYS A O 1
ATOM 687 N N . LYS A 1 84 ? -10.631 -5.274 -6.025 1.00 90.69 84 LYS A N 1
ATOM 688 C CA . LYS A 1 84 ? -11.587 -6.374 -6.173 1.00 90.69 84 LYS A CA 1
ATOM 689 C C . LYS A 1 84 ? -11.944 -6.998 -4.823 1.00 90.69 84 L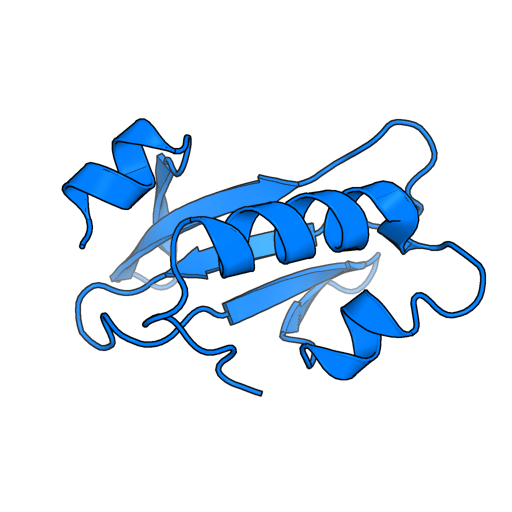YS A C 1
ATOM 691 O O . LYS A 1 84 ? -13.110 -7.321 -4.608 1.00 90.69 84 LYS A O 1
ATOM 696 N N . ASP A 1 85 ? -10.964 -7.135 -3.933 1.00 91.44 85 ASP A N 1
ATOM 697 C CA . ASP A 1 85 ? -11.150 -7.740 -2.609 1.00 91.44 85 ASP A CA 1
ATOM 698 C C . ASP A 1 85 ? -11.690 -6.744 -1.566 1.00 91.44 85 ASP A C 1
ATOM 700 O O . ASP A 1 85 ? -12.350 -7.146 -0.606 1.00 91.44 85 ASP A O 1
ATOM 704 N N . PHE A 1 86 ? -11.464 -5.443 -1.784 1.00 92.06 86 PHE A N 1
ATOM 705 C CA . PHE A 1 86 ? -11.896 -4.339 -0.921 1.00 92.06 86 PHE A CA 1
ATOM 706 C C . PHE A 1 86 ? -12.612 -3.230 -1.716 1.00 92.06 86 PHE A C 1
ATOM 708 O O . PHE A 1 86 ? -12.130 -2.092 -1.771 1.00 92.06 86 PHE A O 1
ATOM 715 N N . PRO A 1 87 ? -13.766 -3.517 -2.345 1.00 90.69 87 PRO A N 1
ATOM 716 C CA . PRO A 1 87 ? -14.490 -2.539 -3.159 1.00 90.69 87 PRO A CA 1
ATOM 717 C C . PRO A 1 87 ? -14.993 -1.330 -2.355 1.00 90.69 87 PRO A C 1
ATOM 719 O O . PRO A 1 87 ? -15.195 -0.258 -2.929 1.00 90.69 87 PRO A O 1
ATOM 722 N N . GLU A 1 88 ? -15.182 -1.478 -1.039 1.00 90.06 88 GLU A N 1
ATOM 723 C CA . GLU A 1 88 ? -15.586 -0.392 -0.144 1.00 90.06 88 GLU A CA 1
ATOM 724 C C . GLU A 1 88 ? -14.482 0.649 0.111 1.00 90.06 88 GLU A C 1
ATOM 726 O O . GLU A 1 88 ? -14.799 1.783 0.472 1.00 90.06 88 GLU A O 1
ATOM 731 N N . ILE A 1 89 ? -13.208 0.294 -0.103 1.00 89.75 89 ILE A N 1
ATOM 732 C CA . ILE A 1 89 ? -12.068 1.192 0.116 1.00 89.75 89 ILE A CA 1
ATOM 733 C C . ILE A 1 89 ? -11.808 2.024 -1.143 1.00 89.75 89 ILE A C 1
ATOM 735 O O . ILE A 1 89 ? -11.769 1.517 -2.272 1.00 89.75 89 ILE A O 1
ATOM 739 N N . LYS A 1 90 ? -11.593 3.325 -0.953 1.00 88.25 90 LYS A N 1
ATOM 7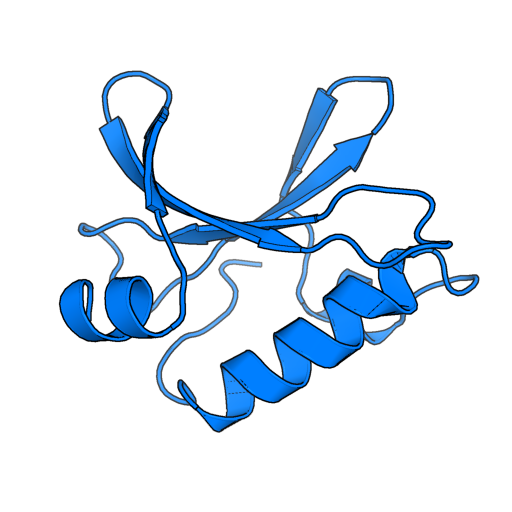40 C CA . LYS A 1 90 ? -11.287 4.288 -2.018 1.00 88.25 90 LYS A CA 1
ATOM 741 C C . LYS A 1 90 ? -9.864 4.820 -1.877 1.00 88.25 90 LYS A C 1
ATOM 743 O O . LYS A 1 90 ? -9.356 4.932 -0.763 1.00 88.25 90 LYS A O 1
ATOM 748 N N . SER A 1 91 ? -9.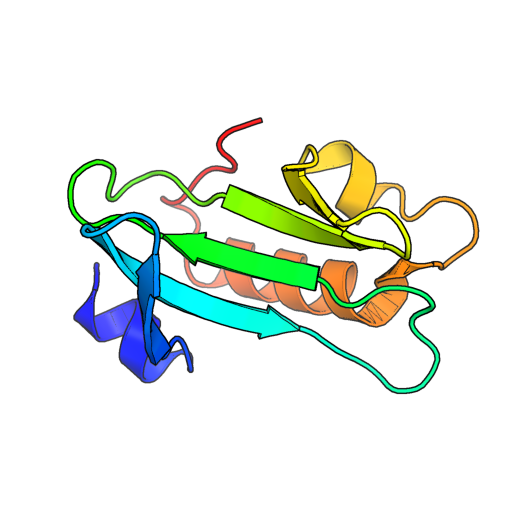226 5.156 -2.999 1.00 86.00 91 SER A N 1
ATOM 749 C CA . SER A 1 91 ? -8.003 5.958 -2.950 1.00 86.00 91 SER A CA 1
ATOM 750 C C . SER A 1 91 ? -8.328 7.337 -2.378 1.00 86.00 91 SER A C 1
ATOM 752 O O . SER A 1 91 ? -9.411 7.876 -2.613 1.00 86.00 91 SER A O 1
ATOM 754 N N . PHE A 1 92 ? -7.407 7.893 -1.593 1.00 82.06 92 PHE A N 1
ATOM 755 C CA . PHE A 1 92 ? -7.563 9.238 -1.035 1.00 82.06 92 PHE A CA 1
ATOM 756 C C . PHE A 1 92 ? -7.517 10.338 -2.115 1.00 82.06 92 PHE A C 1
ATOM 758 O O . PHE A 1 92 ? -8.195 11.354 -1.970 1.00 82.06 92 PHE A O 1
ATOM 765 N N . MET A 1 93 ? -6.735 10.126 -3.182 1.00 68.25 93 MET A N 1
ATOM 766 C CA . MET A 1 93 ? -6.575 11.033 -4.329 1.00 68.25 93 MET A CA 1
ATOM 767 C C . MET A 1 93 ? -7.323 10.557 -5.566 1.00 68.25 93 MET A C 1
ATOM 769 O O . MET A 1 93 ? -7.340 9.320 -5.807 1.00 68.25 93 MET A O 1
#

pLDDT: mean 85.68, std 8.11, range [64.75, 95.12]

Sequence (93 aa):
MKGKLLAYGFQVTEEDGEQCLVKVISKIGDRFKTRLRWHEEEPEKIYIDRHFTRGLETISESDVITNHNELHSGAKDDWLAFKKDFPEIKSFM

Solvent-accessible surface area (backbone atoms only — not comparable to full-atom values): 5216 Å² total; per-residue (Å²): 108,68,72,61,43,43,75,73,59,33,40,84,46,74,56,100,90,41,74,32,35,40,30,80,36,76,39,95,82,36,77,39,48,31,30,42,39,35,41,79,92,44,70,52,38,33,39,42,32,38,42,52,100,93,46,76,45,77,48,38,55,64,59,42,67,66,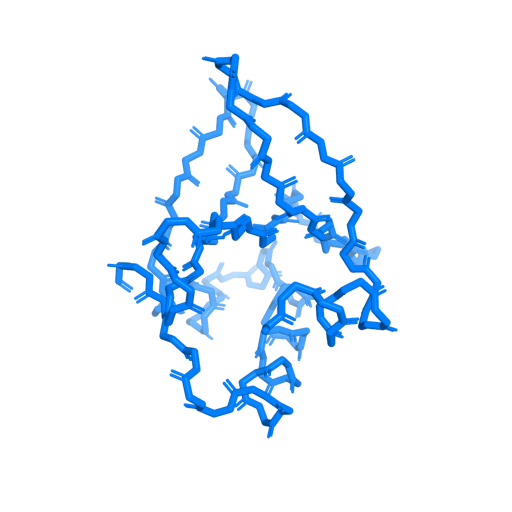26,74,89,55,38,32,55,43,44,30,56,52,47,56,52,47,44,70,80,38,68,81,50,37,62,73,85

Foldseek 3Di:
DVVVVVVVPWDWDADPNAIWTKDWWDDVPAQWIWMWIGHPVCRQEIWIWIDDPVGIDTDAPCCQCVCVPVNNVRVNVVVVVVCVVCVSHDYPD

Secondary structure (DSSP, 8-state):
-HHHHHHTT-EEEEETTEEEEEEEE--TT-SSEEEEEEETTSTTEEEEEEEETTEEEEE-HHHHHH-GGGTTHHHHHHHHHHHHH-TT-EE--

Organism: NCBI:txid1834193